Protein AF-A0A3N8D0V2-F1 (afdb_monomer_lite)

Sequence (63 aa):
MLAGKDGISLEKVVHIPEADILRCKYKGKDFNVKFDLDYGVSLEAVSDFSVGELEGVARILTA

pLDDT: mean 89.39, std 9.08, range [53.91, 95.38]

Secondary structure (DSSP, 8-state):
-EE-GGGEEEEEEEEETTEEEEEEEETTEEEEEEEETTTEEEEEESS---HHHHHHHHHHHH-

Foldseek 3Di:
DPQAFPQKDFDDWDDDPFWIWTWIDHPNFIKIWIQGPPPGTDIGGPGDDDPVRVVVVVVRVVD

Radius of gyration: 11.3 Å; chains: 1; bounding box: 22×25×29 Å

Structure (mmCIF, N/CA/C/O backbone):
data_AF-A0A3N8D0V2-F1
#
_entry.id   AF-A0A3N8D0V2-F1
#
loop_
_atom_site.group_PDB
_atom_site.id
_atom_site.type_symbol
_atom_site.label_atom_id
_atom_site.label_alt_id
_atom_site.label_comp_id
_atom_site.label_asym_id
_atom_site.label_entity_id
_atom_site.label_seq_id
_atom_site.pdbx_PDB_ins_code
_atom_site.Cartn_x
_atom_site.Cartn_y
_atom_site.Cartn_z
_atom_site.occupancy
_atom_site.B_iso_or_equiv
_atom_site.auth_seq_id
_atom_site.auth_comp_id
_atom_site.auth_asym_id
_atom_site.auth_atom_id
_atom_site.pdbx_PDB_model_num
ATOM 1 N N . MET A 1 1 ? -3.561 -15.488 6.046 1.00 53.91 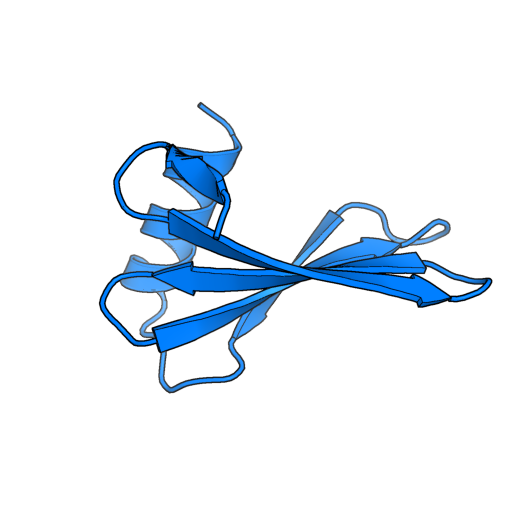1 MET A N 1
ATOM 2 C CA . MET A 1 1 ? -3.241 -14.050 5.954 1.00 53.91 1 MET A CA 1
ATOM 3 C C . MET A 1 1 ? -1.887 -13.855 6.594 1.00 53.91 1 MET A C 1
ATOM 5 O O . MET A 1 1 ? -1.708 -14.287 7.727 1.00 53.91 1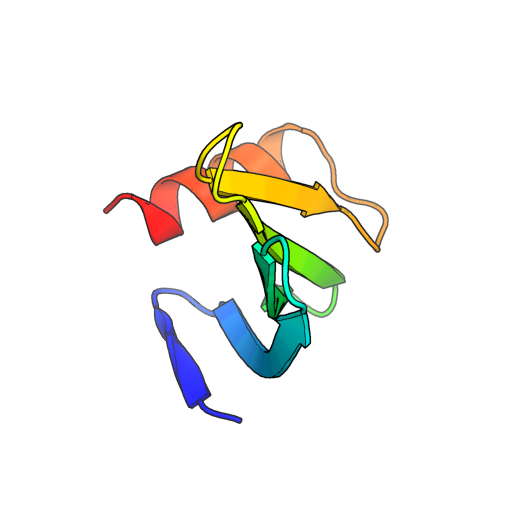 MET A O 1
ATOM 9 N N . LEU A 1 2 ? -0.924 -13.307 5.859 1.00 55.84 2 LEU A N 1
ATOM 10 C CA . LEU A 1 2 ? 0.354 -12.926 6.452 1.00 55.84 2 LEU A CA 1
ATOM 11 C C . LEU A 1 2 ? 0.103 -11.602 7.176 1.00 55.84 2 LEU A C 1
ATOM 13 O O . LEU A 1 2 ? -0.253 -10.611 6.535 1.00 55.84 2 LEU A O 1
ATOM 17 N N . ALA A 1 3 ? 0.195 -11.617 8.505 1.00 60.31 3 ALA A N 1
ATOM 18 C CA .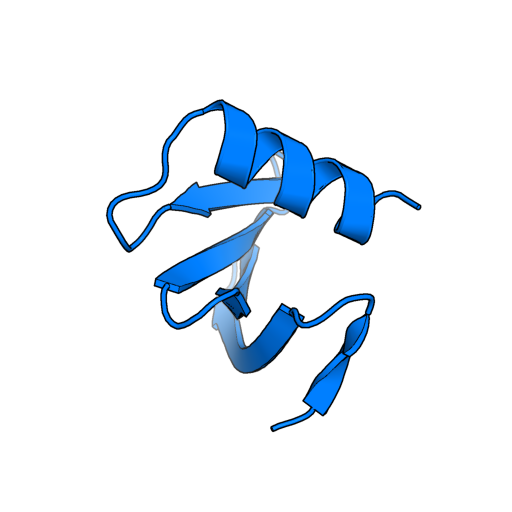 ALA A 1 3 ? 0.139 -10.396 9.293 1.00 60.31 3 ALA A CA 1
ATOM 19 C C . ALA A 1 3 ? 1.398 -9.585 8.965 1.00 60.31 3 ALA A C 1
ATOM 21 O O . ALA A 1 3 ? 2.513 -10.001 9.276 1.00 60.31 3 ALA A O 1
ATOM 22 N N . GLY A 1 4 ? 1.215 -8.486 8.245 1.00 64.75 4 GLY A N 1
ATOM 23 C CA . GLY A 1 4 ? 2.267 -7.535 7.932 1.00 64.75 4 GLY A CA 1
ATOM 24 C C . GLY A 1 4 ? 2.539 -6.593 9.103 1.00 64.75 4 GLY A C 1
ATOM 25 O O . GLY A 1 4 ? 1.963 -6.695 10.189 1.00 64.75 4 GLY A O 1
ATOM 26 N N . LYS A 1 5 ? 3.460 -5.662 8.869 1.00 70.00 5 LYS A N 1
ATOM 27 C CA . LYS A 1 5 ? 3.878 -4.650 9.840 1.00 70.00 5 LYS A CA 1
ATOM 28 C C . LYS A 1 5 ? 2.726 -3.673 10.124 1.00 70.00 5 LYS A C 1
ATOM 30 O O . LYS A 1 5 ? 1.995 -3.289 9.214 1.00 70.00 5 LYS A O 1
ATOM 35 N N . ASP A 1 6 ? 2.568 -3.299 11.393 1.00 81.44 6 ASP A N 1
ATOM 36 C CA . ASP A 1 6 ? 1.670 -2.230 11.866 1.00 81.44 6 ASP A CA 1
ATOM 37 C C . ASP A 1 6 ? 0.195 -2.336 11.400 1.00 81.44 6 ASP A C 1
ATOM 39 O O . ASP A 1 6 ? -0.466 -1.351 11.084 1.00 81.44 6 ASP A O 1
ATOM 43 N N . GLY A 1 7 ? -0.348 -3.558 11.340 1.00 87.50 7 GLY A N 1
ATOM 44 C CA . GLY A 1 7 ? -1.768 -3.789 11.031 1.00 87.50 7 GLY A CA 1
ATOM 45 C C . GLY A 1 7 ? -2.114 -3.845 9.540 1.00 87.50 7 GLY A C 1
ATOM 46 O O . GLY A 1 7 ? -3.295 -3.932 9.192 1.00 87.50 7 GLY A O 1
ATOM 47 N N . ILE A 1 8 ? -1.114 -3.834 8.656 1.00 91.75 8 ILE A N 1
ATOM 48 C CA . ILE A 1 8 ? -1.288 -4.203 7.247 1.00 91.75 8 ILE A CA 1
ATOM 49 C C . ILE A 1 8 ? -1.338 -5.727 7.149 1.00 91.75 8 ILE A C 1
ATOM 51 O O . ILE A 1 8 ? -0.515 -6.415 7.739 1.00 91.75 8 ILE A O 1
ATOM 55 N N . SER A 1 9 ? -2.282 -6.280 6.396 1.00 92.44 9 SER A N 1
ATOM 56 C CA . SER A 1 9 ? -2.362 -7.720 6.125 1.00 92.44 9 SER A CA 1
ATOM 57 C C . SER A 1 9 ? -2.262 -7.982 4.634 1.00 92.44 9 SER A C 1
ATOM 59 O O . SER A 1 9 ? -2.980 -7.353 3.862 1.00 92.44 9 SER A O 1
ATOM 61 N N . LEU A 1 10 ? -1.413 -8.928 4.231 1.00 92.50 10 LEU A N 1
ATOM 62 C CA . LEU A 1 10 ? -1.359 -9.396 2.848 1.00 92.50 10 LEU A CA 1
ATOM 63 C C . LEU A 1 10 ? -2.402 -10.500 2.653 1.00 92.50 10 LEU A C 1
ATOM 65 O O . LEU A 1 10 ? -2.356 -11.550 3.310 1.00 92.50 10 LEU A O 1
ATOM 69 N N . GLU A 1 11 ? -3.339 -10.258 1.744 1.00 93.06 11 GLU A N 1
ATOM 70 C CA . GLU A 1 11 ? -4.415 -11.192 1.420 1.00 93.06 11 GLU A CA 1
ATOM 71 C C . GLU A 1 11 ? -4.031 -12.110 0.266 1.00 93.06 11 GLU A C 1
ATOM 73 O O . GLU A 1 11 ? -4.245 -13.322 0.339 1.00 93.06 11 GLU A O 1
ATOM 78 N N . LYS A 1 12 ? -3.451 -11.545 -0.797 1.00 93.00 12 LYS A N 1
ATOM 79 C CA . LYS A 1 12 ? -3.091 -12.290 -2.005 1.00 93.00 12 LYS A CA 1
ATOM 80 C C . LYS A 1 12 ? -1.949 -11.614 -2.754 1.00 93.00 12 LYS A C 1
ATOM 82 O O . LYS A 1 12 ? -1.878 -10.392 -2.795 1.00 93.00 12 LYS A O 1
ATOM 87 N N . VAL A 1 13 ? -1.125 -12.419 -3.416 1.00 94.81 13 VAL A N 1
ATOM 88 C CA . VAL A 1 13 ? -0.177 -11.957 -4.436 1.00 94.81 13 VAL A CA 1
ATOM 89 C C . VAL A 1 13 ? -0.679 -12.408 -5.804 1.00 94.81 13 VAL A C 1
ATOM 91 O O . VAL A 1 13 ? -1.139 -13.543 -5.964 1.00 94.81 13 VAL A O 1
ATOM 94 N N . VAL A 1 14 ? -0.662 -11.500 -6.772 1.00 93.56 14 VAL A N 1
ATOM 95 C CA . VAL A 1 14 ? -1.026 -11.752 -8.165 1.00 93.56 14 VAL A CA 1
ATOM 96 C C . VAL A 1 14 ? 0.168 -11.381 -9.026 1.00 93.56 14 VAL A C 1
ATOM 98 O O . VAL A 1 14 ? 0.591 -10.232 -9.024 1.00 93.56 14 VAL A O 1
ATOM 101 N N . HIS A 1 15 ? 0.676 -12.357 -9.763 1.00 94.12 15 HIS A N 1
ATOM 102 C CA . HIS A 1 15 ? 1.780 -12.174 -10.694 1.00 94.12 15 HIS A CA 1
ATOM 103 C C . HIS A 1 15 ? 1.202 -11.963 -12.094 1.00 94.12 15 HIS A C 1
ATOM 105 O O . HIS A 1 15 ? 0.417 -12.794 -12.564 1.00 94.12 15 HIS A O 1
ATOM 111 N N . ILE A 1 16 ? 1.564 -10.862 -12.747 1.00 91.38 16 ILE A N 1
ATOM 112 C CA . ILE A 1 16 ? 1.305 -10.625 -14.171 1.00 91.38 16 ILE A CA 1
ATOM 113 C C . ILE A 1 16 ? 2.643 -10.376 -14.883 1.00 91.38 16 ILE A C 1
ATOM 115 O O . ILE A 1 16 ? 3.630 -10.072 -14.219 1.00 91.38 16 ILE A O 1
ATOM 119 N N . PRO A 1 17 ? 2.718 -10.514 -16.219 1.00 92.19 17 PRO A N 1
ATOM 120 C CA . PRO A 1 17 ? 3.984 -10.366 -16.943 1.00 92.19 17 PRO A CA 1
ATOM 121 C C . PRO A 1 17 ? 4.690 -9.026 -16.697 1.00 92.19 17 PRO A C 1
ATOM 123 O O . PRO A 1 17 ? 5.913 -8.965 -16.714 1.00 92.19 17 PRO A O 1
ATOM 126 N N . GLU A 1 18 ? 3.911 -7.968 -16.477 1.00 91.81 18 GLU A N 1
ATOM 127 C CA . GLU A 1 18 ? 4.392 -6.588 -16.366 1.00 91.81 18 GLU A CA 1
ATOM 128 C C . GLU A 1 18 ? 4.618 -6.141 -14.911 1.00 91.81 18 GLU A C 1
ATOM 130 O O . GLU A 1 18 ? 5.314 -5.155 -14.673 1.00 91.81 18 GLU A O 1
ATOM 135 N N . ALA A 1 19 ? 4.036 -6.843 -13.931 1.00 94.12 19 ALA A N 1
ATOM 136 C CA . ALA A 1 19 ? 4.032 -6.408 -12.539 1.00 94.12 19 ALA A CA 1
ATOM 137 C C . ALA A 1 19 ? 3.660 -7.512 -11.538 1.00 94.12 19 ALA A C 1
ATOM 139 O O . ALA A 1 19 ? 2.895 -8.435 -11.830 1.00 94.12 19 ALA A O 1
ATOM 140 N N . ASP A 1 20 ? 4.085 -7.325 -10.292 1.00 94.75 20 ASP A N 1
ATOM 141 C CA . ASP A 1 20 ? 3.567 -8.063 -9.142 1.00 94.75 20 ASP A CA 1
ATOM 142 C C . ASP A 1 20 ? 2.590 -7.195 -8.348 1.00 94.75 20 ASP A C 1
ATOM 144 O O . ASP A 1 20 ? 2.903 -6.073 -7.950 1.00 94.75 20 ASP A O 1
ATOM 148 N N . ILE A 1 21 ? 1.389 -7.709 -8.091 1.00 94.62 21 ILE A N 1
ATOM 149 C CA . ILE A 1 21 ? 0.331 -6.994 -7.372 1.00 94.62 21 ILE A CA 1
ATOM 150 C C . ILE A 1 21 ? 0.065 -7.688 -6.040 1.00 94.62 21 ILE A C 1
ATOM 152 O O . ILE A 1 21 ? -0.427 -8.818 -5.983 1.00 94.62 21 ILE A O 1
ATOM 156 N N . LEU A 1 22 ? 0.338 -6.982 -4.950 1.00 95.19 22 LEU A N 1
ATOM 157 C CA . LEU A 1 22 ? 0.053 -7.411 -3.589 1.00 95.19 22 LEU A CA 1
ATOM 158 C C . LEU A 1 22 ? -1.268 -6.782 -3.152 1.00 95.19 22 LEU A C 1
ATOM 160 O O . LEU A 1 22 ? -1.361 -5.564 -3.013 1.00 95.19 22 LEU A O 1
ATOM 164 N N . ARG A 1 23 ? -2.286 -7.613 -2.925 1.00 95.06 23 ARG A N 1
ATOM 165 C CA . ARG A 1 23 ? -3.571 -7.191 -2.360 1.00 95.06 23 ARG A CA 1
ATOM 166 C C . ARG A 1 23 ? -3.480 -7.172 -0.848 1.00 95.06 23 ARG A C 1
ATOM 168 O O . ARG A 1 23 ? -3.277 -8.222 -0.229 1.00 95.06 23 ARG A O 1
ATOM 175 N N . CYS A 1 24 ? -3.650 -5.994 -0.276 1.00 94.31 24 CYS A N 1
ATOM 176 C CA . CYS A 1 24 ? -3.445 -5.737 1.133 1.00 94.31 24 CYS A CA 1
ATOM 177 C C . CYS A 1 24 ? -4.687 -5.117 1.772 1.00 94.31 24 CYS A C 1
ATOM 179 O O . CYS A 1 24 ? -5.468 -4.416 1.131 1.00 94.31 24 CYS A O 1
ATOM 181 N N . LYS A 1 25 ? -4.820 -5.327 3.080 1.00 93.75 25 LYS A N 1
ATOM 182 C CA . LYS A 1 25 ? -5.862 -4.720 3.904 1.00 93.75 25 LYS A CA 1
ATOM 183 C C . LYS A 1 25 ? -5.233 -3.943 5.052 1.00 93.75 25 LYS A C 1
ATOM 185 O O . LYS A 1 25 ? -4.349 -4.457 5.733 1.00 93.75 25 LYS A O 1
ATOM 190 N N . TYR A 1 26 ? -5.696 -2.720 5.284 1.00 92.81 26 TYR A N 1
ATOM 191 C CA . TYR A 1 26 ? -5.292 -1.874 6.407 1.00 92.81 26 TYR A CA 1
ATOM 192 C C . TYR A 1 26 ? -6.530 -1.244 7.035 1.00 92.81 26 TYR A C 1
ATOM 194 O O . TYR A 1 26 ? -7.338 -0.634 6.340 1.00 92.81 26 TYR A O 1
ATOM 202 N N . LYS A 1 27 ? -6.720 -1.424 8.349 1.00 90.75 27 LYS A N 1
ATOM 203 C CA . LYS A 1 27 ? -7.915 -0.942 9.078 1.00 90.75 27 LYS A CA 1
ATOM 204 C C . LYS A 1 27 ? -9.249 -1.338 8.416 1.00 90.75 27 LYS A C 1
ATOM 206 O O . LYS A 1 27 ? -10.213 -0.582 8.428 1.00 90.75 27 LYS A O 1
ATOM 211 N N . GLY A 1 28 ? -9.295 -2.527 7.813 1.00 90.94 28 GLY A N 1
ATOM 212 C CA . GLY A 1 28 ? -10.467 -3.036 7.093 1.00 90.94 28 GLY A CA 1
ATOM 213 C C . GLY A 1 28 ? -10.593 -2.567 5.639 1.00 90.94 28 GLY A C 1
ATOM 214 O O . GLY A 1 28 ? -11.373 -3.164 4.901 1.00 90.94 28 GLY A O 1
ATOM 215 N N . LYS A 1 29 ? -9.799 -1.580 5.211 1.00 94.00 29 LYS A N 1
ATOM 216 C CA . LYS A 1 29 ? -9.806 -1.012 3.860 1.00 94.00 29 LYS A CA 1
ATOM 217 C C . LYS A 1 29 ? -8.812 -1.717 2.945 1.00 94.00 29 LYS A C 1
ATOM 219 O O . LYS A 1 29 ? -7.700 -2.037 3.365 1.00 94.00 29 LYS A O 1
ATOM 224 N N . ASP A 1 30 ? -9.210 -1.915 1.698 1.00 95.38 30 ASP A N 1
ATOM 225 C CA . ASP A 1 30 ? -8.435 -2.631 0.687 1.00 95.38 30 ASP A CA 1
ATOM 226 C C . ASP A 1 30 ? -7.567 -1.678 -0.140 1.00 95.38 30 ASP A C 1
ATOM 228 O O . ASP A 1 30 ? -8.027 -0.628 -0.603 1.00 95.38 30 ASP A O 1
ATOM 232 N N . PHE A 1 31 ? -6.311 -2.057 -0.349 1.00 95.25 31 PHE A N 1
ATOM 233 C CA . PHE A 1 31 ? -5.372 -1.352 -1.215 1.00 95.25 31 PHE A CA 1
ATOM 234 C C . PHE A 1 31 ? -4.429 -2.341 -1.901 1.00 95.25 31 PHE A C 1
ATOM 236 O O . PHE A 1 31 ? -4.202 -3.449 -1.413 1.00 95.25 31 PHE A O 1
ATOM 243 N N . ASN A 1 32 ? -3.857 -1.930 -3.027 1.00 95.00 32 ASN A N 1
ATOM 244 C CA . ASN A 1 32 ? -2.865 -2.714 -3.745 1.00 95.00 32 ASN A CA 1
ATOM 245 C C . ASN A 1 32 ? -1.493 -2.048 -3.654 1.00 95.00 32 ASN A C 1
ATOM 247 O O . ASN A 1 32 ? -1.374 -0.825 -3.743 1.00 95.00 32 ASN A O 1
ATOM 251 N N . VAL A 1 33 ? -0.455 -2.870 -3.537 1.00 94.31 33 VAL A N 1
ATOM 252 C CA . VAL A 1 33 ? 0.923 -2.471 -3.835 1.00 94.31 33 VAL A CA 1
ATOM 253 C C . VAL A 1 33 ? 1.293 -3.111 -5.161 1.00 94.31 33 VAL A C 1
ATOM 255 O O . VAL A 1 33 ? 1.233 -4.333 -5.292 1.00 94.31 33 VAL A O 1
ATOM 258 N N . LYS A 1 34 ? 1.636 -2.294 -6.150 1.00 95.00 34 LYS A N 1
ATOM 259 C CA . LYS A 1 34 ? 2.019 -2.746 -7.488 1.00 95.00 34 LYS A CA 1
ATOM 260 C C . LYS A 1 34 ? 3.516 -2.549 -7.641 1.00 95.00 34 LYS A C 1
ATOM 262 O O . LYS A 1 34 ? 3.992 -1.436 -7.457 1.00 95.00 34 LYS A O 1
ATOM 267 N N . PHE A 1 35 ? 4.233 -3.616 -7.952 1.00 93.38 35 PHE A N 1
ATOM 268 C CA . PHE A 1 35 ? 5.643 -3.602 -8.317 1.00 93.38 35 PHE A CA 1
ATOM 269 C C . PHE A 1 35 ? 5.699 -3.736 -9.829 1.00 93.38 35 PHE A C 1
ATOM 271 O O . PHE A 1 35 ? 5.683 -4.844 -10.356 1.00 93.38 35 PHE A O 1
ATOM 278 N N . ASP A 1 36 ? 5.656 -2.600 -10.507 1.00 92.81 36 ASP A N 1
ATOM 279 C CA . ASP A 1 36 ? 5.719 -2.528 -11.957 1.00 92.81 36 ASP A CA 1
ATOM 280 C C . ASP A 1 36 ? 7.177 -2.558 -12.426 1.00 92.81 36 ASP A C 1
ATOM 282 O O . ASP A 1 36 ? 8.051 -1.939 -11.809 1.00 92.81 36 ASP A O 1
ATOM 286 N N . LEU A 1 37 ? 7.449 -3.301 -13.499 1.00 89.06 37 LEU A N 1
ATOM 287 C CA . LEU A 1 37 ? 8.806 -3.460 -14.022 1.00 89.06 37 LEU A CA 1
ATOM 288 C C . LEU A 1 37 ? 9.347 -2.199 -14.719 1.00 89.06 37 LEU A C 1
ATOM 290 O O . LEU A 1 37 ? 10.565 -2.025 -14.759 1.00 8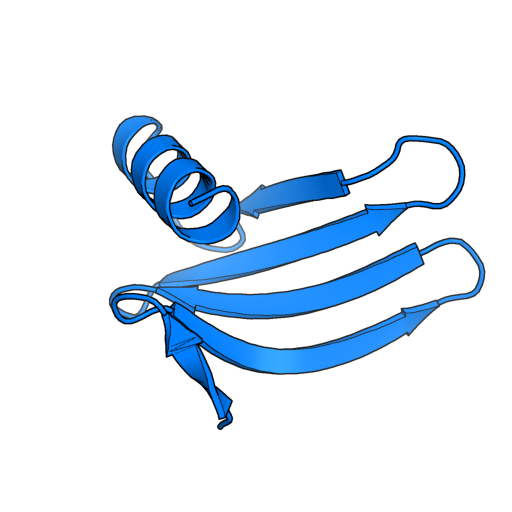9.06 37 LEU A O 1
ATOM 294 N N . ASP A 1 38 ? 8.479 -1.332 -15.244 1.00 90.62 38 ASP A N 1
ATOM 295 C CA . ASP A 1 38 ? 8.842 -0.108 -15.976 1.00 90.62 38 ASP A CA 1
ATOM 296 C C . ASP A 1 38 ? 8.755 1.140 -15.078 1.00 90.62 38 ASP A C 1
ATOM 298 O O . ASP A 1 38 ? 9.615 2.021 -15.123 1.00 90.62 38 ASP A O 1
ATOM 302 N N . TYR A 1 39 ? 7.752 1.183 -14.195 1.00 85.75 39 TYR A N 1
ATOM 303 C CA . TYR A 1 39 ? 7.408 2.355 -13.380 1.00 85.75 39 TYR A CA 1
ATOM 304 C C . TYR A 1 39 ? 7.754 2.223 -11.889 1.00 85.75 39 TYR A C 1
ATOM 306 O O . TYR A 1 39 ? 7.642 3.197 -11.139 1.00 85.75 39 TYR A O 1
ATOM 314 N N . GLY A 1 40 ? 8.191 1.047 -11.436 1.00 89.75 40 GLY A N 1
ATOM 315 C CA . GLY A 1 40 ? 8.549 0.794 -10.042 1.00 89.75 40 GLY A CA 1
ATOM 316 C C . GLY A 1 40 ? 7.342 0.565 -9.126 1.00 89.75 40 GLY A C 1
ATOM 317 O O . GLY A 1 40 ? 6.311 0.028 -9.528 1.00 89.75 40 GLY A O 1
ATOM 318 N N . VAL A 1 41 ? 7.480 0.921 -7.844 1.00 91.94 41 VAL A N 1
ATOM 319 C CA . VAL A 1 41 ? 6.478 0.588 -6.816 1.00 91.94 41 VAL A CA 1
ATOM 320 C C . VAL A 1 41 ? 5.431 1.688 -6.680 1.00 91.94 41 VAL A C 1
ATOM 322 O O . VAL A 1 41 ? 5.770 2.846 -6.453 1.00 91.94 41 VAL A O 1
ATOM 325 N N . SER A 1 42 ? 4.154 1.319 -6.753 1.00 91.62 42 SER A N 1
ATOM 326 C CA . SER A 1 42 ? 3.017 2.233 -6.604 1.00 91.62 42 SER A CA 1
ATOM 327 C C . SER A 1 42 ? 1.975 1.702 -5.621 1.00 91.62 42 SER A C 1
ATOM 329 O O . SER A 1 42 ? 1.731 0.497 -5.542 1.00 91.62 42 SER A O 1
ATOM 331 N N . LEU A 1 43 ? 1.327 2.617 -4.894 1.00 92.56 43 LEU A N 1
ATOM 332 C CA . LEU A 1 43 ? 0.180 2.325 -4.033 1.00 92.56 43 LEU A CA 1
ATOM 333 C C . LEU A 1 43 ? -1.115 2.716 -4.736 1.00 92.56 43 LEU A C 1
ATOM 335 O O . LEU A 1 43 ? 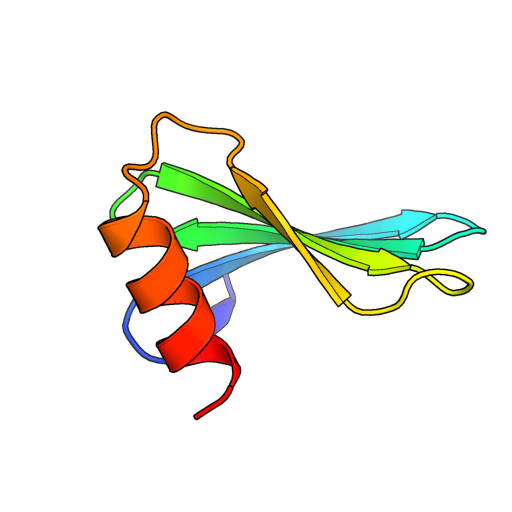-1.244 3.825 -5.247 1.00 92.56 43 LEU A O 1
ATOM 339 N N . GLU A 1 44 ? -2.087 1.814 -4.720 1.00 92.88 44 GLU A N 1
ATOM 340 C CA . GLU A 1 44 ? -3.388 2.008 -5.352 1.00 92.88 44 GLU A CA 1
ATOM 341 C C . GLU A 1 44 ? -4.492 1.776 -4.316 1.00 92.88 44 GLU A C 1
ATOM 343 O O . GLU A 1 44 ? -4.640 0.680 -3.772 1.00 92.88 44 GLU A O 1
ATOM 348 N N . ALA A 1 45 ? -5.265 2.822 -4.021 1.00 93.38 45 ALA A N 1
ATOM 349 C CA . ALA A 1 45 ? -6.414 2.727 -3.131 1.00 93.38 45 ALA A CA 1
ATOM 350 C C . ALA A 1 45 ? -7.568 2.015 -3.846 1.00 93.38 45 ALA A C 1
ATOM 352 O O . ALA A 1 45 ? -8.085 2.513 -4.844 1.00 93.38 45 ALA A O 1
ATOM 353 N N . VAL A 1 46 ? -7.976 0.853 -3.333 1.00 93.25 46 VAL A N 1
ATOM 354 C CA . VAL A 1 46 ? -9.154 0.125 -3.838 1.00 93.25 46 VAL A CA 1
ATOM 355 C C . VAL A 1 46 ? -10.409 0.568 -3.085 1.00 93.25 46 VAL A C 1
ATOM 357 O O . VAL A 1 46 ? -11.496 0.633 -3.649 1.00 93.25 46 VAL A O 1
ATOM 360 N N . SER A 1 47 ? -10.255 0.876 -1.798 1.00 93.25 47 SER A N 1
ATOM 361 C CA . SER A 1 47 ? -11.285 1.458 -0.934 1.00 93.25 47 SER A CA 1
ATOM 362 C C . SER A 1 47 ? -11.135 2.974 -0.793 1.00 93.25 47 SER A C 1
ATOM 364 O O . SER A 1 47 ? -10.136 3.555 -1.208 1.00 93.25 47 SER A O 1
ATOM 366 N N . ASP A 1 48 ? -12.111 3.604 -0.135 1.00 92.31 48 ASP A N 1
ATOM 367 C CA . ASP A 1 48 ? -12.072 5.025 0.213 1.00 92.31 48 ASP A CA 1
ATOM 368 C C . ASP A 1 48 ? -10.976 5.297 1.256 1.00 92.31 48 ASP A C 1
ATOM 370 O O . ASP A 1 48 ? -11.152 5.108 2.464 1.00 92.31 48 ASP A O 1
ATOM 374 N N . PHE A 1 49 ? -9.793 5.658 0.770 1.00 93.56 49 PHE A N 1
ATOM 375 C CA . PHE A 1 49 ? -8.683 6.121 1.586 1.00 93.56 49 PHE A CA 1
ATOM 376 C C . PHE A 1 49 ? -8.583 7.640 1.504 1.00 93.56 49 PHE A C 1
ATOM 378 O O . PHE A 1 49 ? -8.519 8.217 0.419 1.00 93.56 49 PHE A O 1
ATOM 385 N N . SER A 1 50 ? -8.456 8.286 2.660 1.00 91.88 50 SER A N 1
ATOM 386 C CA . SER A 1 50 ? -7.966 9.662 2.705 1.00 91.88 50 SER A CA 1
ATOM 387 C C . SER A 1 50 ? -6.475 9.714 2.365 1.00 91.88 50 SER A C 1
ATOM 389 O O . SER A 1 50 ? -5.734 8.766 2.631 1.00 91.88 50 SER A O 1
ATOM 391 N N . VAL A 1 51 ? -6.002 10.859 1.867 1.00 90.44 51 VAL A N 1
ATOM 392 C CA . VAL A 1 51 ? -4.576 11.074 1.552 1.00 90.44 51 VAL A CA 1
ATOM 393 C C . VAL A 1 51 ? -3.681 10.741 2.751 1.00 90.44 51 VAL A C 1
ATOM 395 O O . VAL A 1 51 ? -2.761 9.941 2.620 1.00 90.44 51 VAL A O 1
ATOM 398 N N . GLY A 1 52 ? -4.018 11.239 3.946 1.00 92.56 52 GLY A N 1
ATOM 399 C CA . GLY A 1 52 ? -3.243 10.952 5.157 1.00 92.56 52 GLY A CA 1
ATOM 400 C C . GLY A 1 52 ? -3.241 9.474 5.574 1.00 92.56 52 GLY A C 1
ATOM 401 O O . GLY A 1 52 ? -2.290 9.013 6.202 1.00 92.56 52 GLY A O 1
ATOM 402 N N . GLU A 1 53 ? -4.270 8.699 5.210 1.00 91.88 53 GLU A N 1
ATOM 403 C CA . GLU A 1 53 ? -4.266 7.251 5.443 1.00 91.88 53 GLU A CA 1
ATOM 404 C C . GLU A 1 53 ? -3.297 6.542 4.491 1.00 91.88 53 GLU A C 1
ATOM 406 O O . GLU A 1 53 ? -2.550 5.672 4.937 1.00 91.88 53 GLU A O 1
ATOM 411 N N . LEU A 1 54 ? -3.259 6.936 3.212 1.00 91.00 54 LEU A N 1
ATOM 412 C CA . LEU A 1 54 ? -2.296 6.398 2.243 1.00 91.00 54 LEU A CA 1
ATOM 413 C C . LEU A 1 54 ? -0.860 6.777 2.591 1.00 91.00 54 LEU A C 1
ATOM 415 O O . LEU A 1 54 ? 0.020 5.926 2.509 1.00 91.00 54 LEU A O 1
ATOM 419 N N . GLU A 1 55 ? -0.617 8.013 3.026 1.00 92.38 55 GLU A N 1
ATOM 420 C CA . GLU A 1 55 ? 0.704 8.435 3.500 1.00 92.38 55 GLU A CA 1
ATOM 421 C C . GLU A 1 55 ? 1.144 7.633 4.731 1.00 92.38 55 GLU A C 1
ATOM 423 O O . GLU A 1 55 ? 2.302 7.224 4.832 1.00 92.38 55 GLU A O 1
ATOM 428 N N . GLY A 1 56 ? 0.212 7.344 5.647 1.00 91.75 56 GLY A N 1
ATOM 429 C CA . GLY A 1 56 ? 0.459 6.460 6.784 1.00 91.75 56 GLY A CA 1
ATOM 430 C C . GLY A 1 56 ? 0.848 5.046 6.347 1.00 91.75 56 GLY A C 1
ATOM 431 O O . GLY A 1 56 ? 1.852 4.513 6.819 1.00 91.75 56 GLY A O 1
ATOM 432 N N . VAL A 1 57 ? 0.103 4.463 5.403 1.0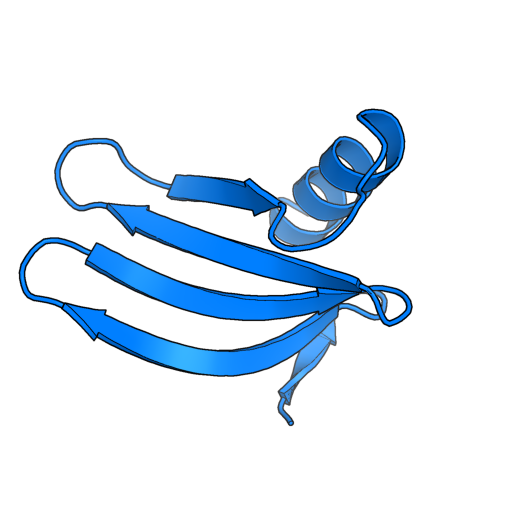0 91.69 57 VAL A N 1
ATOM 433 C CA . VAL A 1 57 ? 0.418 3.151 4.814 1.00 91.69 57 VAL A CA 1
ATOM 434 C C . VAL A 1 57 ? 1.789 3.166 4.138 1.00 91.69 57 VAL A C 1
ATOM 436 O O . VAL A 1 57 ? 2.602 2.281 4.401 1.00 91.69 57 VAL A O 1
ATOM 439 N N . ALA A 1 58 ? 2.083 4.180 3.321 1.00 91.06 58 ALA A N 1
ATOM 440 C CA . ALA A 1 58 ? 3.371 4.323 2.650 1.00 91.06 58 ALA A CA 1
ATOM 441 C C . ALA A 1 58 ? 4.519 4.349 3.662 1.00 91.06 58 ALA A C 1
ATOM 443 O O . ALA A 1 58 ? 5.481 3.597 3.529 1.00 91.06 58 ALA A O 1
ATOM 444 N N . ARG A 1 59 ? 4.372 5.134 4.735 1.00 91.31 59 ARG A N 1
ATOM 445 C CA . ARG A 1 59 ? 5.374 5.234 5.797 1.00 91.31 59 ARG A CA 1
ATOM 446 C C . ARG A 1 59 ? 5.610 3.909 6.518 1.00 91.31 59 ARG A C 1
ATOM 448 O O . ARG A 1 59 ? 6.754 3.620 6.854 1.00 91.31 59 ARG A O 1
ATOM 455 N N . ILE A 1 60 ? 4.566 3.109 6.747 1.00 90.88 60 ILE A N 1
ATOM 456 C CA . ILE A 1 60 ? 4.695 1.770 7.348 1.00 90.88 60 ILE A CA 1
ATOM 457 C C . ILE A 1 60 ? 5.497 0.839 6.431 1.00 90.88 60 ILE A C 1
ATOM 459 O O . ILE A 1 60 ? 6.331 0.078 6.920 1.00 90.88 60 ILE A O 1
ATOM 463 N N . LEU A 1 61 ? 5.255 0.900 5.119 1.00 87.69 61 LEU A N 1
ATOM 464 C CA . LEU A 1 61 ? 5.897 0.031 4.126 1.00 87.69 61 LEU A CA 1
ATOM 465 C C . LEU A 1 61 ? 7.356 0.409 3.838 1.00 87.69 61 LEU A C 1
ATOM 467 O O . LEU A 1 61 ? 8.137 -0.460 3.461 1.00 87.69 61 LEU A O 1
ATOM 471 N N . THR A 1 62 ? 7.728 1.679 4.011 1.00 85.25 62 THR A N 1
ATOM 472 C CA . THR A 1 62 ? 9.103 2.168 3.792 1.00 85.25 62 THR A CA 1
ATOM 473 C C . THR A 1 62 ? 9.974 2.181 5.051 1.00 85.25 62 THR A C 1
ATOM 475 O O . THR A 1 62 ? 11.157 2.502 4.960 1.00 85.25 62 THR A O 1
ATOM 478 N N . ALA A 1 63 ? 9.393 1.917 6.224 1.00 76.12 63 ALA A N 1
ATOM 479 C CA . ALA A 1 63 ? 10.094 1.872 7.512 1.00 76.12 63 ALA A CA 1
ATOM 480 C C . ALA A 1 63 ? 10.700 0.497 7.795 1.00 76.12 63 ALA A C 1
ATOM 482 O O . ALA A 1 63 ? 11.544 0.403 8.710 1.00 76.12 63 ALA A O 1
#